Protein AF-A0A7Y7Y331-F1 (afdb_monomer)

Radius of gyration: 15.62 Å; Cα contacts (8 Å, |Δi|>4): 333; chains: 1; bounding box: 35×47×30 Å

Structure (mmCIF, N/CA/C/O backbone):
data_AF-A0A7Y7Y331-F1
#
_entry.id   AF-A0A7Y7Y331-F1
#
loop_
_atom_site.group_PDB
_atom_site.id
_atom_site.type_symbol
_atom_site.label_atom_id
_atom_site.label_alt_id
_atom_site.label_comp_id
_atom_site.label_asym_id
_atom_site.label_entity_id
_atom_site.label_seq_id
_atom_site.pdbx_PDB_ins_code
_atom_site.Cartn_x
_atom_site.Cartn_y
_atom_site.Cartn_z
_atom_site.occupancy
_atom_site.B_iso_or_equiv
_atom_site.auth_seq_id
_atom_site.auth_comp_id
_atom_site.auth_asym_id
_atom_site.auth_atom_id
_atom_site.pdbx_PDB_model_num
ATOM 1 N N . MET A 1 1 ? 13.258 23.037 3.114 1.00 50.06 1 MET A N 1
ATOM 2 C CA . MET A 1 1 ? 12.191 22.231 2.472 1.00 50.06 1 MET A CA 1
ATOM 3 C C . MET A 1 1 ? 10.896 22.594 3.172 1.00 50.06 1 MET A C 1
ATOM 5 O O . MET A 1 1 ? 10.925 22.649 4.390 1.00 50.06 1 MET A O 1
ATOM 9 N N . SER A 1 2 ? 9.834 22.975 2.456 1.00 52.41 2 SER A N 1
ATOM 10 C CA . SER A 1 2 ? 8.650 23.548 3.112 1.00 52.41 2 SER A CA 1
ATOM 11 C C . SER A 1 2 ? 7.878 22.481 3.891 1.00 52.41 2 SER A C 1
ATOM 13 O O . SER A 1 2 ? 7.542 21.437 3.329 1.00 52.41 2 SER A O 1
ATOM 15 N N . GLU A 1 3 ? 7.567 22.775 5.156 1.00 59.72 3 GLU A N 1
ATOM 16 C CA . GLU A 1 3 ? 6.693 21.996 6.057 1.00 59.72 3 GLU A CA 1
ATOM 17 C C . GLU A 1 3 ? 5.423 21.481 5.345 1.00 59.72 3 GLU A C 1
ATOM 19 O O . GLU A 1 3 ? 4.990 20.353 5.559 1.00 59.72 3 GLU A O 1
ATOM 24 N N . SER A 1 4 ? 4.938 22.227 4.345 1.00 75.69 4 SER A N 1
ATOM 25 C CA . SER A 1 4 ? 3.757 21.908 3.533 1.00 75.69 4 SER A CA 1
ATOM 26 C C . SER A 1 4 ? 3.716 20.531 2.852 1.00 75.69 4 SER A C 1
ATOM 28 O O . SER A 1 4 ? 2.631 20.084 2.482 1.00 75.69 4 SER A O 1
ATOM 30 N N . LYS A 1 5 ? 4.846 19.843 2.624 1.00 78.06 5 LYS A N 1
ATOM 31 C CA . LYS A 1 5 ? 4.829 18.474 2.062 1.00 78.06 5 LYS A CA 1
ATOM 32 C C . LYS A 1 5 ? 4.547 17.399 3.114 1.00 78.06 5 LYS A C 1
ATOM 34 O O . LYS A 1 5 ? 3.947 16.372 2.782 1.00 78.06 5 LYS A O 1
ATOM 39 N N . LEU A 1 6 ? 4.994 17.620 4.348 1.00 85.81 6 LEU A N 1
ATOM 40 C CA . LEU A 1 6 ? 4.811 16.681 5.454 1.00 85.81 6 LEU A CA 1
ATOM 41 C C . LEU A 1 6 ? 3.380 16.719 6.000 1.00 85.81 6 LEU A C 1
ATOM 43 O O . LEU A 1 6 ? 2.897 15.709 6.496 1.00 85.81 6 LEU A O 1
ATOM 47 N N . ASP A 1 7 ? 2.673 17.828 5.796 1.00 85.31 7 ASP A N 1
ATOM 48 C CA . ASP A 1 7 ? 1.275 17.986 6.213 1.00 85.31 7 ASP A CA 1
ATOM 49 C C . ASP A 1 7 ? 0.258 17.489 5.174 1.00 85.31 7 ASP A C 1
ATOM 51 O O . ASP A 1 7 ? -0.957 17.607 5.352 1.00 85.31 7 ASP A O 1
ATOM 55 N N . ARG A 1 8 ? 0.729 16.925 4.055 1.00 88.25 8 ARG A N 1
ATOM 56 C CA . ARG A 1 8 ? -0.163 16.434 3.003 1.00 88.25 8 ARG A CA 1
ATOM 57 C C . ARG A 1 8 ? -1.008 15.279 3.514 1.00 88.25 8 ARG A C 1
ATOM 59 O O . ARG A 1 8 ? -0.488 14.299 4.038 1.00 88.25 8 ARG A O 1
ATOM 66 N N . THR A 1 9 ? -2.302 15.382 3.251 1.00 89.12 9 THR A N 1
ATOM 67 C CA . THR A 1 9 ? -3.304 14.337 3.468 1.00 89.12 9 THR A CA 1
ATOM 68 C C . THR A 1 9 ? -3.955 14.002 2.131 1.00 89.12 9 THR A C 1
ATOM 70 O O . THR A 1 9 ? -4.007 14.845 1.229 1.00 89.12 9 THR A O 1
ATOM 73 N N . ILE A 1 10 ? -4.378 12.752 1.972 1.00 85.12 10 ILE A N 1
ATOM 74 C CA . ILE A 1 10 ? -5.055 12.297 0.768 1.00 85.12 10 ILE A CA 1
ATOM 75 C C . ILE A 1 10 ? -6.360 13.076 0.620 1.00 85.12 10 ILE A C 1
ATOM 77 O O . ILE A 1 10 ? -7.112 13.246 1.582 1.00 85.12 10 ILE A O 1
ATOM 81 N N . LEU A 1 11 ? -6.605 13.605 -0.573 1.00 85.81 11 LEU A N 1
ATOM 82 C CA . LEU A 1 11 ? -7.841 14.311 -0.864 1.00 85.81 11 LEU A CA 1
ATOM 83 C C . LEU A 1 11 ? -8.786 13.319 -1.517 1.00 85.81 11 LEU A C 1
ATOM 85 O O . LEU A 1 11 ? -8.448 12.739 -2.545 1.00 85.81 11 LEU A O 1
ATOM 89 N N . VAL A 1 12 ? -9.960 13.142 -0.917 1.00 84.00 12 VAL A N 1
ATOM 90 C CA . VAL A 1 12 ? -11.037 12.319 -1.466 1.00 84.00 12 VAL A CA 1
ATOM 91 C C . VAL A 1 12 ? -11.974 13.242 -2.246 1.00 84.00 12 VAL A C 1
ATOM 93 O O . VAL A 1 12 ? -12.685 14.040 -1.628 1.00 84.00 12 VAL A O 1
ATOM 96 N N . PRO A 1 13 ? -11.977 13.198 -3.591 1.00 82.25 13 PRO A N 1
ATOM 97 C CA . PRO A 1 13 ? -12.948 13.947 -4.376 1.00 82.25 13 PRO A CA 1
ATOM 98 C C . PRO A 1 13 ? -14.369 13.498 -4.020 1.00 82.25 13 PRO A C 1
ATOM 100 O O . PRO A 1 13 ? -14.616 12.310 -3.812 1.00 82.25 13 PRO A O 1
ATOM 103 N N . LYS A 1 14 ? -15.314 14.442 -3.949 1.00 82.56 14 LYS A N 1
ATOM 104 C CA . LYS A 1 14 ? -16.698 14.174 -3.515 1.00 82.56 14 LYS A CA 1
ATOM 105 C C . LYS A 1 14 ? -17.403 13.119 -4.380 1.00 82.56 14 LYS A C 1
ATOM 107 O O . LYS A 1 14 ? -18.234 12.373 -3.880 1.00 82.56 14 LYS A O 1
ATOM 112 N N . ASP A 1 15 ? -17.068 13.059 -5.661 1.00 86.50 15 ASP A N 1
ATOM 113 C CA . ASP A 1 15 ? -17.569 12.107 -6.656 1.00 86.50 15 ASP A CA 1
ATOM 114 C C . ASP A 1 15 ? -16.840 10.751 -6.638 1.00 86.50 15 ASP A C 1
ATOM 116 O O . ASP A 1 15 ? -17.177 9.858 -7.408 1.00 86.50 15 ASP A O 1
ATOM 120 N N . GLN A 1 16 ? -15.834 10.586 -5.775 1.00 85.50 16 GLN A N 1
ATOM 121 C CA . GLN A 1 16 ? -14.973 9.402 -5.714 1.00 85.50 16 GLN A CA 1
ATOM 122 C C . GLN A 1 16 ? -14.893 8.792 -4.316 1.00 85.50 16 GLN A C 1
ATOM 124 O O . GLN A 1 16 ? -14.035 7.947 -4.075 1.00 85.50 16 GLN A O 1
ATOM 129 N N . VAL A 1 17 ? -15.774 9.191 -3.397 1.00 83.88 17 VAL A N 1
ATOM 130 C CA . VAL A 1 17 ? -15.787 8.695 -2.010 1.00 83.88 17 VAL A CA 1
ATOM 131 C C . VAL A 1 17 ? -15.872 7.169 -1.964 1.00 83.88 17 VAL A C 1
ATOM 133 O O . VAL A 1 17 ? -15.121 6.546 -1.222 1.00 83.88 17 VAL A O 1
ATOM 136 N N . ASP A 1 18 ? -16.659 6.564 -2.856 1.00 89.50 18 ASP A N 1
ATOM 137 C CA . ASP A 1 18 ? -16.838 5.107 -2.960 1.00 89.50 18 ASP A CA 1
ATOM 138 C C . ASP A 1 18 ? -15.575 4.351 -3.413 1.00 89.50 18 ASP A C 1
ATOM 140 O O . ASP A 1 18 ? -15.580 3.127 -3.547 1.00 89.50 18 ASP A O 1
ATOM 144 N N . ARG A 1 19 ? -14.483 5.070 -3.696 1.00 93.81 19 ARG A N 1
ATOM 145 C CA . ARG A 1 19 ? -13.181 4.493 -4.033 1.00 93.81 19 ARG A CA 1
ATOM 146 C C . ARG A 1 19 ? -12.237 4.415 -2.840 1.00 93.81 19 ARG A C 1
ATOM 148 O O . ARG A 1 19 ? -11.241 3.711 -2.951 1.00 93.81 19 ARG A O 1
ATOM 155 N N . PHE A 1 20 ? -12.500 5.117 -1.739 1.00 95.75 20 PHE A N 1
ATOM 156 C CA . PHE A 1 20 ? -11.596 5.191 -0.591 1.00 95.75 20 PHE A CA 1
ATOM 157 C C . PHE A 1 20 ? -12.222 4.497 0.613 1.00 95.75 20 PHE A C 1
ATOM 159 O O . PHE A 1 20 ? -13.232 4.946 1.148 1.00 95.75 20 PHE A O 1
ATOM 166 N N . PHE A 1 21 ? -11.594 3.417 1.061 1.00 96.94 21 PHE A N 1
ATOM 167 C CA . PHE A 1 21 ? -12.093 2.592 2.150 1.00 96.94 21 PHE A CA 1
ATOM 168 C C . PHE A 1 21 ? -11.198 2.747 3.370 1.00 96.94 21 PHE A C 1
ATOM 170 O O . PHE A 1 21 ? -9.996 2.463 3.333 1.00 96.94 21 PHE A O 1
ATOM 177 N N . PHE A 1 22 ? -11.816 3.215 4.448 1.00 95.62 22 PHE A N 1
ATOM 178 C CA . PHE A 1 22 ? -11.214 3.386 5.761 1.00 95.62 22 PHE A CA 1
ATOM 179 C C . PHE A 1 22 ? -11.850 2.390 6.731 1.00 95.62 22 PHE A C 1
ATOM 181 O O . PHE A 1 22 ? -13.011 2.017 6.574 1.00 95.62 22 PHE A O 1
ATOM 188 N N . GLY A 1 23 ? -11.101 1.976 7.751 1.00 96.31 23 GLY A N 1
ATOM 189 C CA . GLY A 1 23 ? -11.596 1.087 8.802 1.00 96.31 23 GLY A CA 1
ATOM 190 C C . GLY A 1 23 ? -11.586 -0.392 8.422 1.00 96.31 23 GLY A C 1
ATOM 191 O O . GLY A 1 23 ? -11.021 -1.175 9.178 1.00 96.31 23 GLY A O 1
ATOM 192 N N . GLU A 1 24 ? -12.131 -0.783 7.266 1.00 98.06 24 GLU A N 1
ATOM 193 C CA . GLU A 1 24 ? -12.209 -2.191 6.842 1.00 98.06 24 GLU A CA 1
ATOM 194 C C . GLU A 1 24 ? -11.962 -2.395 5.340 1.00 98.06 24 GLU A C 1
ATOM 196 O O . GLU A 1 24 ? -12.275 -1.544 4.505 1.00 98.06 24 GLU A O 1
ATOM 201 N N . ILE A 1 25 ? -11.381 -3.547 4.995 1.00 98.38 25 ILE A N 1
ATOM 202 C CA . ILE A 1 25 ? -11.155 -3.964 3.610 1.00 98.38 25 ILE A CA 1
ATOM 203 C C . ILE A 1 25 ? -12.506 -4.273 2.929 1.00 98.38 25 ILE A C 1
ATOM 205 O O . ILE A 1 25 ? -13.261 -5.095 3.447 1.00 98.38 25 ILE A O 1
ATOM 209 N N . PRO A 1 26 ? -12.801 -3.695 1.747 1.00 97.88 26 PRO A N 1
ATOM 210 C CA . PRO A 1 26 ? -14.144 -3.728 1.148 1.00 97.88 26 PRO A CA 1
ATOM 211 C C . PRO A 1 26 ? -14.504 -5.005 0.380 1.00 97.88 26 PRO A C 1
ATOM 213 O O . PRO A 1 26 ? -15.648 -5.180 -0.017 1.00 97.88 26 PRO A O 1
ATOM 216 N N . THR A 1 27 ? -13.520 -5.839 0.061 1.00 98.19 27 THR A N 1
ATOM 217 C CA . THR A 1 27 ? -13.672 -7.117 -0.650 1.00 98.19 27 THR A CA 1
ATOM 218 C C . THR A 1 27 ? -12.401 -7.930 -0.435 1.00 98.19 27 THR A C 1
ATOM 220 O O . THR A 1 27 ? -11.387 -7.374 -0.023 1.00 98.19 27 THR A O 1
ATOM 223 N N . ASN A 1 28 ? -12.397 -9.227 -0.727 1.00 98.31 28 ASN A N 1
ATOM 224 C CA . ASN A 1 28 ? -11.152 -9.989 -0.685 1.00 98.31 28 ASN A CA 1
ATOM 225 C C . ASN A 1 28 ? -10.116 -9.371 -1.638 1.00 98.31 28 ASN A C 1
ATOM 227 O O . ASN A 1 28 ? -10.392 -9.167 -2.819 1.00 98.31 28 ASN A O 1
ATOM 231 N N . LEU A 1 29 ? -8.919 -9.096 -1.119 1.00 98.38 29 LEU A N 1
ATOM 232 C CA . LEU A 1 29 ? -7.811 -8.552 -1.896 1.00 98.38 29 LEU A CA 1
ATOM 233 C C . LEU A 1 29 ? -6.654 -9.539 -1.920 1.00 98.38 29 LEU A C 1
ATOM 235 O O . LEU A 1 29 ? -6.244 -10.056 -0.887 1.00 98.38 29 LEU A O 1
ATOM 239 N N . TRP A 1 30 ? -6.072 -9.763 -3.087 1.00 97.56 30 TRP A N 1
ATOM 240 C CA . TRP A 1 30 ? -4.916 -10.621 -3.269 1.00 97.56 30 TRP A CA 1
ATOM 241 C C . TRP A 1 30 ? -3.666 -9.795 -3.532 1.00 97.56 30 TRP A C 1
ATOM 243 O O . TRP A 1 30 ? -3.593 -8.992 -4.468 1.00 97.56 30 TRP A O 1
ATOM 253 N N . ARG A 1 31 ? -2.646 -10.036 -2.710 1.00 96.62 31 ARG A N 1
ATOM 254 C CA . ARG A 1 31 ? -1.273 -9.605 -2.946 1.00 96.62 31 ARG A CA 1
ATOM 255 C C . ARG A 1 31 ? -0.521 -10.736 -3.635 1.00 96.62 31 ARG A C 1
ATOM 257 O O . ARG A 1 31 ? -0.299 -11.788 -3.039 1.00 96.62 31 ARG A O 1
ATOM 264 N N . ALA A 1 32 ? -0.089 -10.482 -4.866 1.00 94.19 32 ALA A N 1
ATOM 265 C CA . ALA A 1 32 ? 0.921 -11.300 -5.517 1.00 94.19 32 ALA A CA 1
ATOM 266 C C . ALA A 1 32 ? 2.310 -10.870 -5.033 1.00 94.19 32 ALA A C 1
ATOM 268 O O . ALA A 1 32 ? 2.668 -9.690 -5.109 1.00 94.19 32 ALA A O 1
ATOM 269 N N . LEU A 1 33 ? 3.101 -11.823 -4.556 1.00 92.94 33 LEU A N 1
ATOM 270 C CA . LEU A 1 33 ? 4.487 -11.617 -4.156 1.00 92.94 33 LEU A CA 1
ATOM 271 C C . LEU A 1 33 ? 5.360 -12.629 -4.885 1.00 92.94 33 LEU A C 1
ATOM 273 O O . LEU A 1 33 ? 4.999 -13.799 -4.992 1.00 92.94 33 LEU A O 1
ATOM 277 N N . ARG A 1 34 ? 6.520 -12.201 -5.388 1.00 91.00 34 ARG A N 1
ATOM 278 C CA . ARG A 1 34 ? 7.458 -13.176 -5.941 1.00 91.00 34 ARG A CA 1
ATOM 279 C C . ARG A 1 34 ? 7.955 -14.104 -4.836 1.00 91.00 34 ARG A C 1
ATOM 281 O O . ARG A 1 34 ? 8.339 -13.622 -3.774 1.00 91.00 34 ARG A O 1
ATOM 288 N N . SER A 1 35 ? 8.027 -15.399 -5.114 1.00 89.19 35 SER A N 1
ATOM 289 C CA . SER A 1 35 ? 8.487 -16.415 -4.157 1.00 89.19 35 SER A CA 1
ATOM 290 C C . SER A 1 35 ? 9.943 -16.225 -3.715 1.00 89.19 35 SER A C 1
ATOM 292 O O . SER A 1 35 ? 10.335 -16.709 -2.660 1.00 89.19 35 SER A O 1
ATOM 294 N N . ASP A 1 36 ? 10.745 -15.519 -4.516 1.00 88.94 36 ASP A N 1
ATOM 295 C CA . ASP A 1 36 ? 12.136 -15.151 -4.226 1.00 88.94 36 ASP A CA 1
ATOM 296 C C . ASP A 1 36 ? 12.285 -13.717 -3.687 1.00 88.94 36 ASP A C 1
ATOM 298 O O . ASP A 1 36 ? 13.404 -13.227 -3.531 1.00 88.94 36 ASP A O 1
ATOM 302 N N . SER A 1 37 ? 11.176 -13.021 -3.421 1.00 88.56 37 SER A N 1
ATOM 303 C CA . SER A 1 37 ? 11.212 -11.653 -2.915 1.00 88.56 37 SER A CA 1
ATOM 304 C C . SER A 1 37 ? 11.809 -11.618 -1.504 1.00 88.56 37 SER A C 1
ATOM 306 O O . SER A 1 37 ? 11.283 -12.279 -0.609 1.00 88.56 37 SER A O 1
ATOM 308 N N . PRO A 1 38 ? 12.842 -10.795 -1.252 1.00 89.00 38 PRO A N 1
ATOM 309 C CA . PRO A 1 38 ? 13.351 -10.577 0.100 1.00 89.00 38 PRO A CA 1
ATOM 310 C C . PRO A 1 38 ? 12.476 -9.599 0.902 1.00 89.00 38 PRO A C 1
ATOM 312 O O . PRO A 1 38 ? 12.737 -9.351 2.077 1.00 89.00 38 PRO A O 1
ATOM 315 N N . LEU A 1 39 ? 11.479 -8.979 0.261 1.00 90.12 39 LEU A N 1
ATOM 316 C CA . LEU A 1 39 ? 10.642 -7.959 0.878 1.00 90.12 39 LEU A CA 1
ATOM 317 C C . LEU A 1 39 ? 9.519 -8.587 1.717 1.00 90.12 39 LEU A C 1
ATOM 319 O O . LEU A 1 39 ? 8.935 -9.589 1.296 1.00 90.12 39 LEU A O 1
ATOM 323 N N . PRO A 1 40 ? 9.140 -7.957 2.846 1.00 94.75 40 PRO A N 1
ATOM 324 C CA . PRO A 1 40 ? 7.924 -8.314 3.569 1.00 94.75 40 PRO A CA 1
ATOM 325 C C . PRO A 1 40 ? 6.683 -8.261 2.670 1.00 94.75 40 PRO A C 1
ATOM 327 O O . PRO A 1 40 ? 6.631 -7.488 1.715 1.00 94.75 40 PRO A O 1
ATOM 330 N N . LEU A 1 41 ? 5.653 -9.035 3.020 1.00 96.00 41 LEU A N 1
ATOM 331 C CA . LEU A 1 41 ? 4.476 -9.281 2.177 1.00 96.00 41 LEU A CA 1
ATOM 332 C C . LEU A 1 41 ? 3.863 -8.020 1.545 1.00 96.00 41 LEU A C 1
ATOM 334 O O . LEU A 1 41 ? 3.658 -7.952 0.329 1.00 96.00 41 LEU A O 1
ATOM 338 N N . LEU A 1 42 ? 3.570 -7.027 2.382 1.00 97.50 42 LEU A N 1
ATOM 339 C CA . LEU A 1 42 ? 2.943 -5.778 1.961 1.00 97.50 42 LEU A CA 1
ATOM 340 C C . LEU A 1 42 ? 3.947 -4.639 1.777 1.00 97.50 42 LEU A C 1
ATOM 342 O O . LEU A 1 42 ? 3.525 -3.502 1.592 1.00 97.50 42 LEU A O 1
ATOM 346 N N . ALA A 1 43 ? 5.254 -4.904 1.827 1.00 94.62 43 ALA A N 1
ATOM 347 C CA . ALA A 1 43 ? 6.243 -3.851 1.660 1.00 94.62 43 ALA A CA 1
ATOM 348 C C . ALA A 1 43 ? 6.233 -3.312 0.214 1.00 94.62 43 ALA A C 1
ATOM 350 O O . ALA A 1 43 ? 6.263 -4.101 -0.741 1.00 94.62 43 ALA A O 1
ATOM 351 N N . PRO A 1 44 ? 6.206 -1.981 0.040 1.00 94.25 44 PRO A N 1
ATOM 352 C CA . PRO A 1 44 ? 6.313 -1.351 -1.267 1.00 94.25 44 PRO A CA 1
ATOM 353 C C . PRO A 1 44 ? 7.757 -1.413 -1.780 1.00 94.25 44 PRO A C 1
ATOM 355 O O . PRO A 1 44 ? 8.715 -1.521 -1.009 1.00 94.25 44 PRO A O 1
ATOM 358 N N . VAL A 1 45 ? 7.938 -1.256 -3.088 1.00 93.38 45 VAL A N 1
ATOM 359 C CA . VAL A 1 45 ? 9.247 -0.934 -3.664 1.00 93.38 45 VAL A CA 1
ATOM 360 C C . VAL A 1 45 ? 9.575 0.531 -3.362 1.00 93.38 45 VAL A C 1
ATOM 362 O O . VAL A 1 45 ? 8.993 1.440 -3.945 1.00 93.38 45 VAL A O 1
ATOM 365 N N . GLU A 1 46 ? 10.521 0.766 -2.455 1.00 94.31 46 GLU A N 1
ATOM 366 C CA . GLU A 1 46 ? 10.881 2.115 -1.979 1.00 94.31 46 GLU A CA 1
ATOM 367 C C . GLU A 1 46 ? 11.748 2.901 -2.978 1.00 94.31 46 GLU A C 1
ATOM 369 O O . GLU A 1 46 ? 11.662 4.123 -3.062 1.00 94.31 46 GLU A O 1
ATOM 374 N N . LYS A 1 47 ? 12.602 2.207 -3.741 1.00 92.56 47 LYS A N 1
ATOM 375 C CA . LYS A 1 47 ? 13.538 2.811 -4.701 1.00 92.56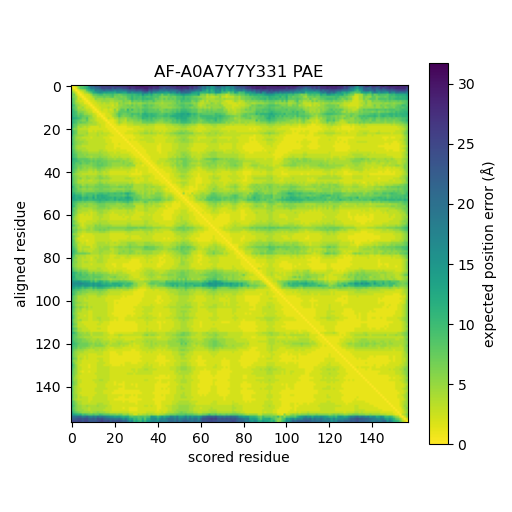 47 LYS A CA 1
ATOM 376 C C . LYS A 1 47 ? 13.422 2.104 -6.040 1.00 92.56 47 LYS A C 1
ATOM 378 O O . LYS A 1 47 ? 13.404 0.876 -6.097 1.00 92.56 47 LYS A O 1
ATOM 383 N N . GLY A 1 48 ? 13.339 2.884 -7.114 1.00 90.12 48 GLY A N 1
ATOM 384 C CA . GLY A 1 48 ? 13.333 2.325 -8.459 1.00 90.12 48 GLY A CA 1
ATOM 385 C C . GLY A 1 48 ? 14.678 1.693 -8.812 1.00 90.12 48 GLY A C 1
ATOM 386 O O . GLY A 1 48 ? 15.722 2.135 -8.333 1.00 90.12 48 GLY A O 1
ATOM 387 N N . TYR A 1 49 ? 14.658 0.663 -9.651 1.00 90.75 49 TYR A N 1
ATOM 388 C CA . TYR A 1 49 ? 15.859 -0.062 -10.065 1.00 90.75 49 TYR A CA 1
ATOM 389 C C . TYR A 1 49 ? 15.728 -0.588 -11.496 1.00 90.75 49 TYR A C 1
ATOM 391 O O . TYR A 1 49 ? 14.628 -0.723 -12.036 1.00 90.75 49 TYR A O 1
ATOM 399 N N . MET A 1 50 ? 16.866 -0.878 -12.124 1.00 92.50 50 MET A N 1
ATOM 400 C CA . MET A 1 50 ? 16.905 -1.524 -13.435 1.00 92.50 50 MET A CA 1
ATOM 401 C C . MET A 1 50 ? 16.740 -3.033 -13.269 1.00 92.50 50 MET A C 1
ATOM 403 O O . MET A 1 50 ? 17.485 -3.658 -12.521 1.00 92.50 50 MET A O 1
ATOM 407 N N . MET A 1 51 ? 15.765 -3.608 -13.965 1.00 85.69 51 MET A N 1
ATOM 408 C CA . MET A 1 51 ? 15.561 -5.054 -14.038 1.00 85.69 51 MET A CA 1
ATOM 409 C C . MET A 1 51 ? 16.534 -5.690 -15.046 1.00 85.69 51 MET A C 1
ATOM 411 O O . MET A 1 51 ? 17.036 -5.009 -15.942 1.00 85.69 51 MET A O 1
ATOM 415 N N . ASP A 1 52 ? 16.742 -7.007 -14.959 1.00 84.81 52 ASP A N 1
ATOM 416 C CA . ASP A 1 52 ? 17.654 -7.763 -15.843 1.00 84.81 52 ASP A CA 1
ATOM 417 C C . ASP A 1 52 ? 17.325 -7.605 -17.338 1.00 84.81 52 ASP A C 1
ATOM 419 O O . ASP A 1 52 ? 18.208 -7.597 -18.194 1.00 84.81 52 ASP A O 1
ATOM 423 N N . ASN A 1 53 ? 16.044 -7.413 -17.661 1.00 87.69 53 ASN A N 1
ATOM 424 C CA . ASN A 1 53 ? 15.559 -7.154 -19.019 1.00 87.69 53 ASN A CA 1
ATOM 425 C C . ASN A 1 53 ? 15.750 -5.691 -19.477 1.00 87.69 53 ASN A C 1
ATOM 427 O O . ASN A 1 53 ? 15.185 -5.292 -20.493 1.00 87.69 53 ASN A O 1
ATOM 431 N N . ARG A 1 54 ? 16.514 -4.883 -18.729 1.00 90.38 54 ARG A N 1
ATOM 432 C CA . ARG A 1 54 ? 16.749 -3.443 -18.941 1.00 90.38 54 ARG A CA 1
ATOM 433 C C . ARG A 1 54 ? 15.498 -2.566 -18.840 1.00 90.38 54 ARG A C 1
ATOM 435 O O . ARG A 1 54 ? 15.533 -1.407 -19.250 1.00 90.38 54 ARG A O 1
ATOM 442 N N . GLN A 1 55 ? 14.408 -3.067 -18.269 1.00 91.06 55 GLN A N 1
ATOM 443 C CA . GLN A 1 55 ? 13.247 -2.246 -17.945 1.00 91.06 55 GLN A CA 1
ATOM 444 C C . GLN A 1 55 ? 13.448 -1.565 -16.587 1.00 91.06 55 GLN A C 1
ATOM 446 O O . GLN A 1 55 ? 13.856 -2.200 -15.615 1.00 91.06 55 GLN A O 1
ATOM 451 N N . PHE A 1 56 ? 13.150 -0.268 -16.499 1.00 91.88 56 PHE A N 1
ATOM 452 C CA . PHE A 1 56 ? 13.185 0.442 -15.222 1.00 91.88 56 PHE A CA 1
ATOM 453 C C . PHE A 1 56 ? 11.916 0.156 -14.410 1.00 91.88 56 PHE A C 1
ATOM 455 O O . PHE A 1 56 ? 10.810 0.527 -14.815 1.00 91.88 56 PHE A O 1
ATOM 462 N N . ARG A 1 57 ? 12.073 -0.464 -13.237 1.00 90.56 57 ARG A N 1
ATOM 463 C CA . ARG A 1 57 ? 11.008 -0.616 -12.244 1.00 90.56 57 ARG A CA 1
ATOM 464 C C . ARG A 1 57 ? 10.924 0.670 -11.431 1.00 90.56 57 ARG A C 1
ATOM 466 O O . ARG A 1 57 ? 11.831 0.980 -10.667 1.00 90.56 57 ARG A O 1
ATOM 473 N N . ARG A 1 58 ? 9.829 1.416 -11.591 1.00 92.94 58 ARG A N 1
ATOM 474 C CA . ARG A 1 58 ? 9.541 2.615 -10.782 1.00 92.94 58 ARG A CA 1
ATOM 475 C C . ARG A 1 58 ? 9.315 2.235 -9.311 1.00 92.94 58 ARG A C 1
ATOM 477 O O . ARG A 1 58 ? 8.907 1.102 -9.073 1.00 92.94 58 ARG A O 1
ATOM 484 N N . PRO A 1 59 ? 9.561 3.129 -8.342 1.00 94.56 59 PRO A N 1
ATOM 485 C CA . PRO A 1 59 ? 9.133 2.900 -6.966 1.00 94.56 59 PRO A CA 1
ATOM 486 C C . PRO A 1 59 ? 7.600 2.909 -6.861 1.00 94.56 59 PRO A C 1
ATOM 488 O O . PRO A 1 59 ? 6.918 3.514 -7.690 1.00 94.56 59 PRO A O 1
ATOM 491 N N . ASP A 1 60 ? 7.079 2.222 -5.848 1.00 94.62 60 ASP A N 1
ATOM 492 C CA . ASP A 1 60 ? 5.648 2.172 -5.523 1.00 94.62 60 ASP A CA 1
ATOM 493 C C . ASP A 1 60 ? 5.206 3.377 -4.687 1.00 94.62 60 ASP A C 1
ATOM 495 O O . ASP A 1 60 ? 4.030 3.725 -4.690 1.00 94.62 60 ASP A O 1
ATOM 499 N N . ILE A 1 61 ? 6.152 4.002 -3.978 1.00 96.44 61 ILE A N 1
ATOM 500 C CA . ILE A 1 61 ? 5.946 5.170 -3.121 1.00 96.44 61 ILE A CA 1
ATOM 501 C C . ILE A 1 61 ? 7.037 6.216 -3.342 1.00 96.44 61 ILE A C 1
ATOM 503 O O . ILE A 1 61 ? 8.177 5.886 -3.671 1.00 96.44 61 ILE A O 1
ATOM 507 N N . THR A 1 62 ? 6.711 7.477 -3.085 1.00 96.31 62 THR A N 1
ATOM 508 C CA . THR A 1 62 ? 7.699 8.556 -3.020 1.00 96.31 62 THR A CA 1
ATOM 509 C C . THR A 1 62 ? 8.294 8.659 -1.613 1.00 96.31 62 THR A C 1
ATOM 511 O O . THR A 1 62 ? 7.569 8.883 -0.643 1.00 96.31 62 THR A O 1
ATOM 514 N N . VAL A 1 63 ? 9.621 8.529 -1.498 1.00 96.25 63 VAL A N 1
ATOM 515 C CA . VAL A 1 63 ? 10.364 8.690 -0.236 1.00 96.25 63 VAL A CA 1
ATOM 516 C C . VAL A 1 63 ? 11.289 9.906 -0.321 1.00 96.25 63 VAL A C 1
ATOM 518 O O . VAL A 1 63 ? 12.084 10.014 -1.253 1.00 96.25 63 VAL A O 1
ATOM 521 N N . GLU A 1 64 ? 11.208 10.809 0.658 1.00 95.38 64 GLU A N 1
ATOM 522 C CA . GLU A 1 64 ? 12.125 11.950 0.814 1.00 95.38 64 GLU A CA 1
ATOM 523 C C . GLU A 1 64 ? 12.824 11.894 2.184 1.00 95.38 64 GLU A C 1
ATOM 525 O O . GLU A 1 64 ? 12.222 11.509 3.189 1.00 95.38 64 GLU A O 1
ATOM 530 N N . THR A 1 65 ? 14.094 12.307 2.241 1.00 95.38 65 THR A N 1
ATOM 531 C CA . THR A 1 65 ? 14.821 12.477 3.508 1.00 95.38 65 THR A CA 1
ATOM 532 C C . THR A 1 65 ? 14.611 13.893 4.033 1.00 95.38 65 THR A C 1
ATOM 534 O O . THR A 1 65 ? 15.008 14.861 3.387 1.00 95.38 65 THR A O 1
ATOM 537 N N . VAL A 1 66 ? 14.031 14.018 5.226 1.00 93.19 66 VAL A N 1
ATOM 538 C CA . VAL A 1 66 ? 13.830 15.289 5.935 1.00 93.19 66 VAL A CA 1
ATOM 539 C C . VAL A 1 66 ? 14.421 15.158 7.329 1.00 93.19 66 VAL A C 1
ATOM 541 O O . VAL A 1 66 ? 14.075 14.226 8.050 1.00 93.19 66 VAL A O 1
ATOM 544 N N . GLU A 1 67 ? 15.340 16.055 7.696 1.00 91.44 67 GLU A N 1
ATOM 545 C CA . GLU A 1 67 ? 15.997 16.054 9.016 1.00 91.44 67 GLU A CA 1
ATOM 546 C C . GLU A 1 67 ? 16.564 14.674 9.413 1.00 91.44 67 GLU A C 1
ATOM 548 O O . GLU A 1 67 ? 16.347 14.176 10.517 1.00 91.44 67 GLU A O 1
ATOM 553 N N . ASN A 1 68 ? 17.278 14.028 8.482 1.00 94.44 68 ASN A N 1
ATOM 554 C CA . ASN A 1 68 ? 17.870 12.690 8.645 1.00 94.44 68 ASN A CA 1
ATOM 555 C C . ASN A 1 68 ? 16.863 11.550 8.892 1.00 94.44 68 ASN A C 1
ATOM 557 O O . ASN A 1 68 ? 17.246 10.475 9.351 1.00 94.44 68 ASN A O 1
ATOM 561 N N . LYS A 1 69 ? 15.582 11.755 8.573 1.00 95.81 69 LYS A N 1
ATOM 562 C CA . LYS A 1 69 ? 14.537 10.728 8.632 1.00 95.81 69 LYS A CA 1
ATOM 563 C C . LYS A 1 69 ? 13.927 10.525 7.252 1.00 95.81 69 LYS A C 1
ATOM 565 O O . LYS A 1 69 ? 13.708 11.489 6.524 1.00 95.81 69 LYS A O 1
ATOM 570 N N . GLU A 1 70 ? 13.631 9.279 6.903 1.00 97.12 70 GLU A N 1
ATOM 571 C CA . GLU A 1 70 ? 12.924 8.948 5.664 1.00 97.12 70 GLU A CA 1
ATOM 572 C C . GLU A 1 70 ? 11.409 9.070 5.872 1.00 97.12 70 GLU A C 1
ATOM 574 O O . GLU A 1 70 ? 10.835 8.486 6.799 1.00 97.12 70 GLU A O 1
ATOM 579 N N . TRP A 1 71 ? 10.763 9.829 4.993 1.00 97.44 71 TRP A N 1
ATOM 580 C CA . TRP A 1 71 ? 9.326 10.075 4.987 1.00 97.44 71 TRP A CA 1
ATOM 581 C C . TRP A 1 71 ? 8.710 9.568 3.694 1.00 97.44 71 TRP A C 1
ATOM 583 O O . TRP A 1 71 ? 9.239 9.819 2.614 1.00 97.44 71 TRP A O 1
ATOM 593 N N . VAL A 1 72 ? 7.557 8.917 3.803 1.00 97.12 72 VAL A N 1
ATOM 594 C CA . VAL A 1 72 ? 6.664 8.698 2.666 1.00 97.12 72 VAL A CA 1
ATOM 595 C C . VAL A 1 72 ? 5.937 10.006 2.406 1.00 97.12 72 VAL A C 1
ATOM 597 O O . VAL A 1 72 ? 5.212 10.492 3.277 1.00 97.12 72 VAL A O 1
ATOM 600 N N . ILE A 1 73 ? 6.146 10.581 1.227 1.00 95.94 73 ILE A N 1
ATOM 601 C CA . ILE A 1 73 ? 5.500 11.821 0.805 1.00 95.94 73 ILE A CA 1
ATOM 602 C C . ILE A 1 73 ? 4.365 11.4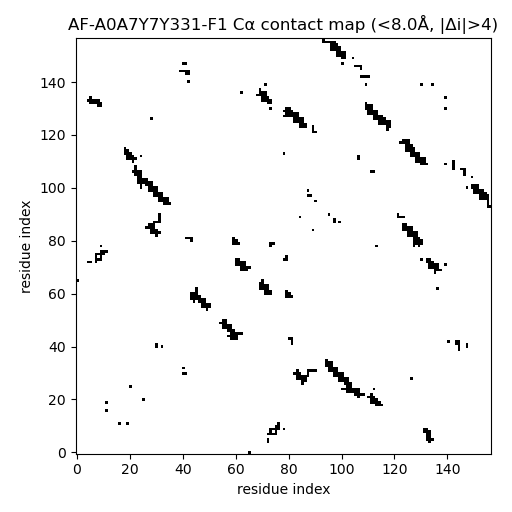65 -0.132 1.00 95.94 73 ILE A C 1
ATOM 604 O O . ILE A 1 73 ? 4.593 10.927 -1.212 1.00 95.94 73 ILE A O 1
ATOM 608 N N . ILE A 1 74 ? 3.138 11.789 0.258 1.00 93.38 74 ILE A N 1
ATOM 609 C CA . ILE A 1 74 ? 1.992 11.431 -0.571 1.00 93.38 74 ILE A CA 1
ATOM 610 C C . ILE A 1 74 ? 1.740 12.459 -1.673 1.00 93.38 74 ILE A C 1
ATOM 612 O O . ILE A 1 74 ? 1.964 13.671 -1.518 1.00 93.38 74 ILE A O 1
ATOM 616 N N . HIS A 1 75 ? 1.205 11.967 -2.787 1.00 88.94 75 HIS A N 1
ATOM 617 C CA . HIS A 1 75 ? 0.546 12.801 -3.776 1.00 88.94 75 HIS A CA 1
ATOM 618 C C . HIS A 1 75 ? -0.956 12.880 -3.444 1.00 88.94 75 HIS A C 1
ATOM 620 O O . HIS A 1 75 ? -1.618 11.843 -3.424 1.00 88.94 75 HIS A O 1
ATOM 626 N N . PRO A 1 76 ? -1.536 14.076 -3.217 1.00 83.00 76 PRO A N 1
ATOM 627 C CA . PRO A 1 76 ? -2.904 14.197 -2.698 1.00 83.00 76 PRO A CA 1
ATOM 628 C C . PRO A 1 76 ? -3.993 13.526 -3.546 1.00 83.00 76 PRO A C 1
ATOM 630 O O . PRO A 1 76 ? -5.000 13.093 -3.001 1.00 83.00 76 PRO A O 1
ATOM 633 N N . THR A 1 77 ? -3.796 13.441 -4.866 1.00 83.31 77 THR A N 1
ATOM 634 C CA . THR A 1 77 ? -4.782 12.906 -5.828 1.00 83.31 77 THR A CA 1
ATOM 635 C C . THR A 1 77 ? -4.339 11.628 -6.538 1.00 83.31 77 THR A C 1
ATOM 637 O O . THR A 1 77 ? -5.055 11.121 -7.398 1.00 83.31 77 THR A O 1
ATOM 640 N N . LYS A 1 78 ? -3.142 11.118 -6.230 1.00 86.19 78 LYS A N 1
ATOM 641 C CA . LYS A 1 78 ? -2.589 9.922 -6.871 1.00 86.19 78 LYS A CA 1
ATOM 642 C C . LYS A 1 78 ? -2.087 8.988 -5.775 1.00 86.19 78 LYS A C 1
ATOM 644 O O . LYS A 1 78 ? -0.954 9.153 -5.330 1.00 86.19 78 LYS A O 1
ATOM 649 N N . PRO A 1 79 ? -2.933 8.059 -5.310 1.00 88.81 79 PRO A N 1
ATOM 650 C CA . PRO A 1 79 ? -2.539 7.095 -4.299 1.00 88.81 79 PRO A CA 1
ATOM 651 C C . PRO A 1 79 ? -1.320 6.299 -4.775 1.00 88.81 79 PRO A C 1
ATOM 653 O O . PRO A 1 79 ? -1.272 5.822 -5.907 1.00 88.81 79 PRO A O 1
ATOM 656 N N . GLU A 1 80 ? -0.324 6.204 -3.905 1.00 94.44 80 GLU A N 1
ATOM 657 C CA . GLU A 1 80 ? 0.922 5.471 -4.111 1.00 94.44 80 GLU A CA 1
ATOM 658 C C . GLU A 1 80 ? 1.067 4.492 -2.946 1.00 94.44 80 GLU A C 1
ATOM 660 O O . GLU A 1 80 ? 0.775 4.844 -1.799 1.00 94.44 80 GLU A O 1
ATOM 665 N N . GLY A 1 81 ? 1.475 3.256 -3.223 1.00 96.56 81 GLY A N 1
ATOM 666 C CA . GLY A 1 81 ? 1.489 2.219 -2.205 1.00 96.56 81 GLY A CA 1
ATOM 667 C C . GLY A 1 81 ? 1.495 0.802 -2.753 1.00 96.56 81 GLY A C 1
ATOM 668 O O . GLY A 1 81 ? 1.891 0.536 -3.886 1.00 96.56 81 GLY A O 1
ATOM 669 N N . THR A 1 82 ? 1.079 -0.133 -1.909 1.00 97.19 82 THR A N 1
ATOM 670 C CA . THR A 1 82 ? 1.183 -1.561 -2.203 1.00 97.19 82 THR A CA 1
ATOM 671 C C . THR A 1 82 ? 0.005 -2.026 -3.051 1.00 97.19 82 THR A C 1
ATOM 673 O O . THR A 1 82 ? -1.141 -1.994 -2.607 1.00 97.19 82 THR A O 1
ATOM 676 N N . SER A 1 83 ? 0.301 -2.505 -4.260 1.00 96.44 83 SER A N 1
ATOM 677 C CA . SER A 1 83 ? -0.687 -3.069 -5.187 1.00 96.44 83 SER A CA 1
ATOM 678 C C . SER A 1 83 ? -1.285 -4.389 -4.706 1.00 96.44 83 SER A C 1
ATOM 680 O O . SER A 1 83 ? -0.557 -5.322 -4.336 1.00 96.44 83 SER A O 1
ATOM 682 N N . THR A 1 84 ? -2.604 -4.487 -4.824 1.00 97.62 84 THR A N 1
ATOM 683 C CA . THR A 1 84 ? -3.434 -5.678 -4.615 1.00 97.62 84 THR A CA 1
ATOM 684 C C . THR A 1 84 ? -4.534 -5.743 -5.681 1.00 97.62 84 THR A C 1
ATOM 686 O O . THR A 1 84 ? -4.728 -4.785 -6.431 1.00 97.62 84 THR A O 1
ATOM 689 N N . PHE A 1 85 ? -5.235 -6.871 -5.778 1.00 97.75 85 PHE A N 1
ATOM 690 C CA . PHE A 1 85 ? -6.306 -7.086 -6.756 1.00 97.75 85 PHE A CA 1
ATOM 691 C C . PHE A 1 85 ? -7.508 -7.789 -6.129 1.00 97.75 85 PHE A C 1
ATOM 693 O O . PHE A 1 85 ? -7.332 -8.553 -5.191 1.00 97.75 85 PHE A O 1
ATOM 700 N N . ASP A 1 86 ? -8.708 -7.616 -6.675 1.00 97.44 86 ASP A N 1
ATOM 701 C CA . ASP A 1 86 ? -9.926 -8.344 -6.254 1.00 97.44 86 ASP A CA 1
ATOM 702 C C . ASP A 1 86 ? -9.999 -9.802 -6.748 1.00 97.44 86 ASP A C 1
ATOM 704 O O . ASP A 1 86 ? -11.025 -10.471 -6.614 1.00 97.44 86 ASP A O 1
ATOM 708 N N . ARG A 1 87 ? -8.908 -10.307 -7.328 1.00 94.56 87 ARG A N 1
ATOM 709 C CA . ARG A 1 87 ? -8.797 -11.663 -7.856 1.00 94.56 87 ARG A CA 1
ATOM 710 C C . ARG A 1 87 ? -7.396 -12.212 -7.602 1.00 94.56 87 ARG A C 1
ATOM 712 O O . ARG A 1 87 ? -6.404 -11.493 -7.713 1.00 94.56 87 ARG A O 1
ATOM 719 N N . SER A 1 88 ? -7.312 -13.506 -7.306 1.00 92.31 88 SER A N 1
ATOM 720 C CA . SER A 1 88 ? -6.040 -14.238 -7.279 1.00 92.31 88 SER A CA 1
ATOM 721 C C . SER A 1 88 ? -5.504 -14.497 -8.695 1.00 92.31 88 SER A C 1
ATOM 723 O O . SER A 1 88 ? -6.216 -14.334 -9.683 1.00 92.31 88 SER A O 1
ATOM 725 N N . GLN A 1 89 ? -4.257 -14.959 -8.801 1.00 88.88 89 GLN A N 1
ATOM 726 C CA . GLN A 1 89 ? -3.635 -15.414 -10.056 1.00 88.88 89 GLN A CA 1
ATOM 727 C C . GLN A 1 89 ? -3.510 -14.359 -11.167 1.00 88.88 89 GLN A C 1
ATOM 729 O O . GLN A 1 89 ? -3.419 -14.700 -12.347 1.00 88.88 89 GLN A O 1
ATOM 734 N N . THR A 1 90 ? -3.448 -13.075 -10.811 1.00 89.19 90 THR A N 1
ATOM 735 C CA . THR A 1 90 ? -3.247 -11.983 -11.779 1.00 89.19 90 THR A CA 1
ATOM 736 C C . THR A 1 90 ? -1.913 -12.087 -12.526 1.00 89.19 90 THR A C 1
ATOM 738 O O . THR A 1 90 ? -1.826 -11.753 -13.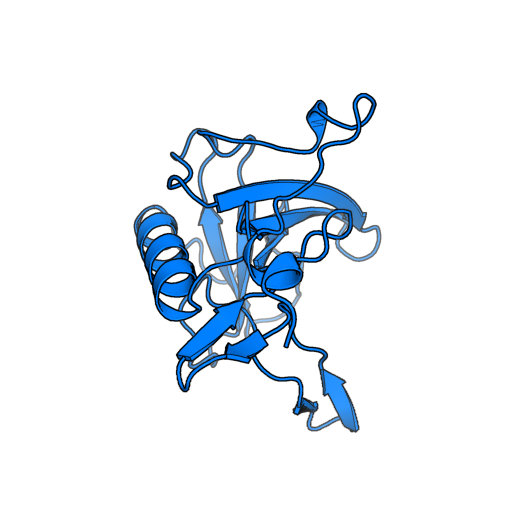706 1.00 89.19 90 THR A O 1
ATOM 741 N N . PHE A 1 91 ? -0.880 -12.634 -11.883 1.00 87.31 91 PHE A N 1
ATOM 742 C CA . PHE A 1 91 ? 0.407 -12.965 -12.491 1.00 87.31 91 PHE A CA 1
ATOM 743 C C . PHE A 1 91 ? 0.558 -14.477 -12.697 1.00 87.31 91 PHE A C 1
ATOM 745 O O . PHE A 1 91 ? 0.447 -15.282 -11.771 1.00 87.31 91 PHE A O 1
ATOM 752 N N . LYS A 1 92 ? 0.875 -14.880 -13.928 1.00 82.06 92 LYS A N 1
ATOM 753 C CA . LYS A 1 92 ? 1.036 -16.296 -14.281 1.00 82.06 92 LYS A CA 1
ATOM 754 C C . LYS A 1 92 ? 2.435 -16.813 -13.924 1.00 82.06 92 LYS A C 1
ATOM 756 O O . LYS A 1 92 ? 3.432 -16.103 -14.066 1.00 82.06 92 LYS A O 1
ATOM 761 N N . GLY A 1 93 ? 2.511 -18.089 -13.541 1.00 80.69 93 GLY A N 1
ATOM 762 C CA . GLY A 1 93 ? 3.758 -18.839 -13.363 1.00 80.69 93 GLY A CA 1
ATOM 763 C C . GLY A 1 93 ? 4.108 -19.167 -11.908 1.00 80.69 93 GLY A C 1
ATOM 764 O O . GLY A 1 93 ? 3.680 -18.503 -10.974 1.00 80.69 93 GLY A O 1
ATOM 765 N N . LYS A 1 94 ? 4.959 -20.184 -11.723 1.00 80.94 94 LYS A N 1
ATOM 766 C CA . LYS A 1 94 ? 5.284 -20.791 -10.414 1.00 80.94 94 LYS A CA 1
ATOM 767 C C . LYS A 1 94 ? 6.132 -19.926 -9.470 1.00 80.94 94 LYS A C 1
ATOM 769 O O . LYS A 1 94 ? 6.559 -20.418 -8.433 1.00 80.94 94 LYS A O 1
ATOM 774 N N . ARG A 1 95 ? 6.436 -18.682 -9.846 1.00 89.19 95 ARG A N 1
ATOM 775 C CA . ARG A 1 95 ? 7.282 -17.761 -9.067 1.00 89.19 95 ARG A CA 1
ATOM 776 C C . ARG A 1 95 ? 6.469 -16.755 -8.252 1.00 89.19 95 ARG A C 1
ATOM 778 O O . ARG A 1 95 ? 7.057 -15.797 -7.766 1.00 89.19 95 ARG A O 1
ATOM 785 N N . TRP A 1 96 ? 5.152 -16.925 -8.165 1.00 91.19 96 TRP A N 1
ATOM 786 C CA . TRP A 1 96 ? 4.244 -15.972 -7.537 1.00 91.19 96 TRP A CA 1
ATOM 787 C C . TRP A 1 96 ? 3.410 -16.652 -6.468 1.00 91.19 96 TRP A C 1
ATOM 789 O O . TRP A 1 96 ? 2.548 -17.455 -6.805 1.00 91.19 96 TRP A O 1
ATOM 799 N N . ASP A 1 97 ? 3.646 -16.273 -5.217 1.00 92.69 97 ASP A N 1
ATOM 800 C CA . ASP A 1 97 ? 2.795 -16.614 -4.087 1.00 92.69 97 ASP A CA 1
ATOM 801 C C . ASP A 1 97 ? 1.653 -15.608 -3.951 1.00 92.69 97 ASP A C 1
ATOM 803 O O . ASP A 1 97 ? 1.842 -14.392 -4.079 1.00 92.69 97 ASP A O 1
ATOM 807 N N . TYR A 1 98 ? 0.468 -16.134 -3.650 1.00 94.25 98 TYR A N 1
ATOM 808 C CA . TYR A 1 98 ? -0.739 -15.349 -3.437 1.00 94.25 98 TYR A CA 1
ATOM 809 C C . TYR A 1 98 ? -1.140 -15.349 -1.971 1.00 94.25 98 TYR A C 1
ATOM 811 O O . TYR A 1 98 ? -1.237 -16.394 -1.320 1.00 94.25 98 TYR A O 1
ATOM 819 N N . TYR A 1 99 ? -1.394 -14.145 -1.473 1.00 96.31 99 TYR A N 1
ATOM 820 C CA . TYR A 1 99 ? -1.836 -13.898 -0.113 1.00 96.31 99 TYR A CA 1
ATOM 821 C C . TYR A 1 99 ? -3.128 -13.103 -0.156 1.00 96.31 99 TYR A C 1
ATOM 823 O O . TYR A 1 99 ? -3.162 -12.007 -0.719 1.00 96.31 99 TYR A O 1
ATOM 831 N N . ARG A 1 100 ? -4.178 -13.654 0.443 1.00 97.88 100 ARG A N 1
ATOM 832 C CA . ARG A 1 100 ? -5.474 -13.001 0.547 1.00 97.88 100 ARG A CA 1
ATOM 833 C C . ARG A 1 100 ? -5.545 -12.185 1.827 1.00 97.88 100 ARG A C 1
ATOM 835 O O . ARG A 1 100 ? -5.307 -12.708 2.910 1.00 97.88 100 ARG A O 1
ATOM 842 N N . LEU A 1 101 ? -5.916 -10.923 1.696 1.00 98.31 10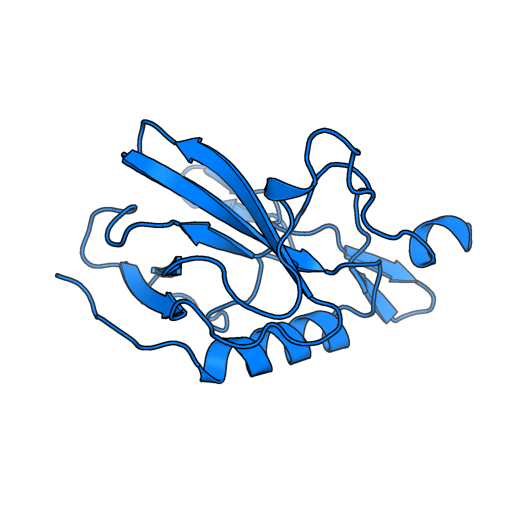1 LEU A N 1
ATOM 843 C CA . LEU A 1 101 ? -6.435 -10.084 2.761 1.00 98.31 101 LEU A CA 1
ATOM 844 C C . LEU A 1 101 ? -7.965 -10.224 2.750 1.00 98.31 101 LEU A C 1
ATOM 846 O O . LEU A 1 101 ? -8.592 -9.828 1.762 1.00 98.31 101 LEU A O 1
ATOM 850 N N . PRO A 1 102 ? -8.570 -10.838 3.780 1.00 98.44 102 PRO A N 1
ATOM 851 C CA . PRO A 1 102 ? -10.011 -11.054 3.808 1.00 98.44 102 PRO A CA 1
ATOM 852 C C . PRO A 1 102 ? -10.817 -9.750 3.804 1.00 98.44 102 PRO A C 1
ATOM 854 O O . PRO A 1 102 ? -10.427 -8.772 4.445 1.00 98.44 102 PRO A O 1
ATOM 857 N N . GLU A 1 103 ? -11.973 -9.761 3.142 1.00 98.50 103 GLU A N 1
ATOM 858 C CA . GLU A 1 103 ? -13.009 -8.735 3.326 1.00 98.50 103 GLU A CA 1
ATOM 859 C C . GLU A 1 103 ? -13.349 -8.556 4.817 1.00 98.50 103 GLU A C 1
ATOM 861 O O . GLU A 1 103 ? -13.333 -9.523 5.582 1.00 98.50 103 GLU A O 1
ATOM 866 N N . GLY A 1 104 ? -13.607 -7.318 5.244 1.00 98.38 104 GLY A N 1
ATOM 867 C CA . GLY A 1 104 ? -13.891 -6.981 6.643 1.00 98.38 104 GLY A CA 1
ATOM 868 C C . GLY A 1 104 ? -12.656 -6.954 7.553 1.00 98.38 104 GLY A C 1
ATOM 869 O O . GLY A 1 104 ? 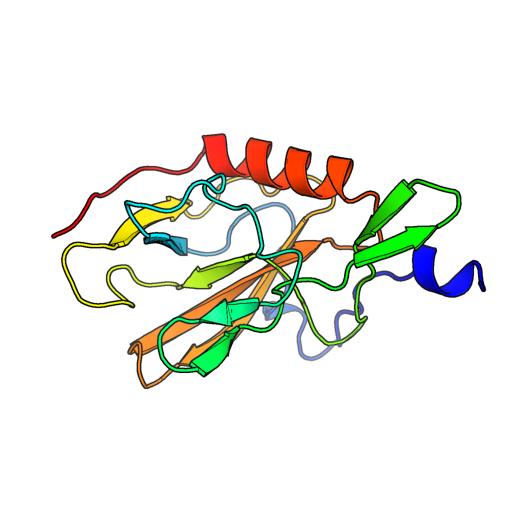-12.764 -6.634 8.735 1.00 98.38 104 GLY A O 1
ATOM 870 N N . THR A 1 105 ? -11.457 -7.263 7.039 1.00 98.62 105 THR A N 1
ATOM 871 C CA . THR A 1 105 ? -10.215 -7.092 7.812 1.00 98.62 105 THR A CA 1
ATOM 872 C C . THR A 1 105 ? -10.044 -5.625 8.183 1.00 98.62 105 THR A C 1
ATOM 874 O O . THR A 1 105 ? -10.125 -4.754 7.315 1.00 98.62 105 THR A O 1
ATOM 877 N N . LYS A 1 106 ? -9.749 -5.350 9.458 1.00 98.50 106 LYS A N 1
ATOM 878 C CA . LYS A 1 106 ? -9.518 -3.984 9.931 1.00 98.50 106 LYS A CA 1
ATOM 879 C C . LYS A 1 106 ? -8.285 -3.367 9.274 1.00 98.50 106 LYS A C 1
ATOM 881 O O . LYS A 1 106 ? -7.199 -3.942 9.305 1.00 98.50 106 LYS A O 1
ATOM 886 N N . ILE A 1 107 ? -8.453 -2.169 8.730 1.00 98.50 107 ILE A N 1
ATOM 887 C CA . ILE A 1 107 ? -7.382 -1.341 8.182 1.00 98.50 107 ILE A CA 1
ATOM 888 C C . ILE A 1 107 ? -6.779 -0.527 9.338 1.00 98.50 107 ILE A C 1
ATOM 890 O O . ILE A 1 107 ? -7.517 0.207 9.996 1.00 98.50 107 ILE A O 1
ATOM 894 N N . PRO A 1 108 ? -5.461 -0.620 9.598 1.00 98.44 108 PRO A N 1
ATOM 895 C CA . PRO A 1 108 ? -4.802 0.199 10.609 1.00 98.44 108 PRO A CA 1
ATOM 896 C C . PRO A 1 108 ? -4.981 1.703 10.379 1.00 98.44 108 PRO A C 1
ATOM 898 O O . PRO A 1 108 ? -4.849 2.185 9.249 1.00 98.44 108 PRO A O 1
ATOM 901 N N . ASP A 1 109 ? -5.180 2.456 11.464 1.00 97.31 109 ASP A N 1
ATOM 902 C CA . ASP A 1 109 ? -5.247 3.917 11.415 1.00 97.31 109 ASP A CA 1
ATOM 903 C C . ASP A 1 109 ? -3.972 4.493 10.792 1.00 97.31 109 ASP A C 1
ATOM 905 O O . ASP A 1 109 ? -2.852 4.276 11.262 1.00 97.31 109 ASP A O 1
ATOM 909 N N . GLY A 1 110 ? -4.145 5.248 9.710 1.00 96.75 110 GLY A N 1
ATOM 910 C CA . GLY A 1 110 ? -3.042 5.762 8.902 1.00 96.75 110 GLY A CA 1
ATOM 911 C C . GLY A 1 110 ? -2.923 5.106 7.527 1.00 96.75 110 GLY A C 1
ATOM 912 O O . GLY A 1 110 ? -2.223 5.655 6.675 1.00 96.75 110 GLY A O 1
ATOM 913 N N . LEU A 1 111 ? -3.628 3.999 7.280 1.00 98.19 111 LEU A N 1
ATOM 914 C CA . LEU A 1 111 ? -3.764 3.376 5.965 1.00 98.19 111 LEU A CA 1
ATOM 915 C C . LEU A 1 111 ? -5.163 3.592 5.375 1.00 98.19 111 LEU A C 1
ATOM 917 O O . LEU A 1 111 ? -6.141 3.810 6.088 1.00 98.19 111 LEU A O 1
ATOM 921 N N . VAL A 1 112 ? -5.242 3.516 4.053 1.00 97.56 112 VAL A N 1
ATOM 922 C CA . VAL A 1 112 ? -6.479 3.512 3.269 1.00 97.56 112 VAL A CA 1
ATOM 923 C C . VAL A 1 112 ? -6.335 2.507 2.137 1.00 97.56 112 VAL A C 1
ATOM 925 O O . VAL A 1 112 ? -5.258 2.365 1.551 1.00 97.56 112 VAL A O 1
ATOM 928 N N . ILE A 1 113 ? -7.423 1.813 1.821 1.00 98.12 113 ILE A N 1
ATOM 929 C CA . ILE A 1 113 ? -7.523 1.023 0.598 1.00 98.12 113 ILE A CA 1
ATOM 930 C C . ILE A 1 113 ? -8.184 1.897 -0.460 1.00 98.12 113 ILE A C 1
ATOM 932 O O . ILE A 1 113 ? -9.285 2.401 -0.249 1.00 98.12 113 ILE A O 1
ATOM 936 N N . VAL A 1 114 ? -7.531 2.068 -1.603 1.00 97.25 114 VAL A N 1
ATOM 937 C CA . VAL A 1 114 ? -8.082 2.823 -2.730 1.00 97.25 114 VAL A CA 1
ATOM 938 C C . VAL A 1 114 ? -8.425 1.862 -3.859 1.00 97.25 114 VAL A C 1
ATOM 940 O O . VAL A 1 114 ? -7.549 1.151 -4.341 1.00 97.25 114 VAL A O 1
ATOM 943 N N . LYS A 1 115 ? -9.687 1.845 -4.294 1.00 97.12 115 LYS A N 1
ATOM 944 C CA . LYS A 1 115 ? -10.116 1.190 -5.532 1.00 97.12 115 LYS A CA 1
ATOM 945 C C . LYS A 1 115 ? -9.670 2.024 -6.722 1.00 97.12 115 LYS A C 1
ATOM 947 O O . LYS A 1 115 ? -10.110 3.165 -6.916 1.00 97.12 115 LYS A O 1
ATOM 952 N N . ASP A 1 116 ? -8.805 1.438 -7.531 1.00 93.81 116 ASP A N 1
ATOM 953 C CA . ASP A 1 116 ? -8.307 2.055 -8.748 1.00 93.81 116 ASP A CA 1
ATOM 954 C C . ASP A 1 116 ? -9.230 1.705 -9.919 1.00 93.81 116 ASP A C 1
ATOM 956 O O . ASP A 1 116 ? -10.444 1.898 -9.836 1.00 93.81 116 ASP A O 1
ATOM 960 N N . GLY A 1 117 ? -8.667 1.232 -11.026 1.00 93.50 117 GLY A N 1
ATOM 961 C CA . GLY A 1 117 ? -9.413 0.817 -12.207 1.00 93.50 117 GLY A CA 1
ATOM 962 C C . GLY A 1 117 ? -9.371 -0.691 -12.417 1.00 93.50 117 GLY A C 1
ATOM 963 O O . GLY A 1 117 ? -8.514 -1.396 -11.878 1.00 93.50 117 GLY A O 1
ATOM 964 N N . TYR A 1 118 ? -10.286 -1.170 -13.256 1.00 96.12 118 TYR A N 1
ATOM 965 C CA . TYR A 1 118 ? -10.203 -2.513 -13.813 1.00 96.12 118 TYR A CA 1
ATOM 966 C C . TYR A 1 118 ? -9.000 -2.623 -14.754 1.00 96.12 118 TYR A C 1
ATOM 968 O O . TYR A 1 118 ? -8.781 -1.754 -15.599 1.00 96.12 118 TYR A O 1
ATOM 976 N N . ASN A 1 119 ? -8.209 -3.681 -14.597 1.00 93.81 119 ASN A N 1
ATOM 977 C CA . ASN A 1 119 ? -7.082 -3.994 -15.460 1.00 93.81 119 ASN A CA 1
ATOM 978 C C . ASN A 1 119 ? -7.458 -5.167 -16.370 1.00 93.81 119 ASN A C 1
ATOM 980 O O . ASN A 1 119 ? -7.500 -6.310 -15.922 1.00 93.81 119 ASN A O 1
ATOM 984 N N . GLU A 1 120 ? -7.680 -4.885 -17.655 1.00 93.50 120 GLU A N 1
ATOM 985 C CA . GLU A 1 120 ? -8.082 -5.891 -18.648 1.00 93.50 120 GLU A CA 1
ATOM 986 C C . GLU A 1 120 ? -7.052 -7.014 -18.821 1.00 93.50 120 GLU A C 1
ATOM 988 O O . GLU A 1 120 ? -7.422 -8.162 -19.034 1.00 93.50 120 GLU A O 1
ATOM 993 N N . SER A 1 121 ? -5.754 -6.721 -18.677 1.00 90.56 121 SER A N 1
ATOM 994 C CA . SER A 1 121 ? -4.701 -7.740 -18.817 1.00 90.56 121 SER A CA 1
ATOM 995 C C . SER A 1 121 ? -4.696 -8.751 -17.672 1.00 90.56 121 SER A C 1
ATOM 997 O O . SER A 1 121 ? -4.267 -9.889 -17.858 1.00 90.56 121 SER A O 1
ATOM 999 N N . PHE A 1 122 ? -5.149 -8.335 -16.489 1.00 91.62 122 PHE A N 1
ATOM 1000 C CA . PHE A 1 122 ? -5.254 -9.195 -15.309 1.00 91.62 122 PHE A CA 1
ATOM 1001 C C . PHE A 1 122 ? -6.679 -9.670 -15.040 1.00 91.62 122 PHE A C 1
ATOM 1003 O O . PHE A 1 122 ? -6.883 -10.468 -14.127 1.00 91.62 122 PHE A O 1
ATOM 1010 N N . GLU A 1 123 ? -7.643 -9.181 -15.821 1.00 94.94 123 GLU A N 1
ATOM 1011 C CA . GLU A 1 123 ? -9.071 -9.400 -15.627 1.00 94.94 123 GLU A CA 1
ATOM 1012 C C . GLU A 1 123 ? -9.503 -9.193 -14.162 1.00 94.94 123 GLU A C 1
ATOM 1014 O O . GLU A 1 123 ? -10.239 -10.005 -13.592 1.00 94.94 123 GLU A O 1
ATOM 1019 N N . ALA A 1 124 ? -8.981 -8.136 -13.536 1.00 96.75 124 ALA A N 1
ATOM 1020 C CA . ALA A 1 124 ? -9.126 -7.862 -12.110 1.00 96.75 124 ALA A CA 1
ATOM 1021 C C . ALA A 1 124 ? -9.110 -6.355 -11.837 1.00 96.75 124 ALA A C 1
ATOM 1023 O O . ALA A 1 124 ? -8.415 -5.591 -12.515 1.00 96.75 124 ALA A O 1
ATOM 1024 N N . THR A 1 125 ? -9.836 -5.917 -10.816 1.00 97.88 125 THR A N 1
ATOM 1025 C CA . THR A 1 125 ? -9.773 -4.540 -10.322 1.00 97.88 125 THR A CA 1
ATOM 1026 C C . THR A 1 125 ? -8.532 -4.355 -9.463 1.00 97.88 125 THR A C 1
ATOM 1028 O O . THR A 1 125 ? -8.282 -5.126 -8.537 1.00 97.88 125 THR A O 1
ATOM 1031 N N . HIS A 1 126 ? -7.751 -3.319 -9.760 1.00 97.50 126 HIS A N 1
ATOM 1032 C CA . HIS A 1 126 ? -6.592 -2.948 -8.957 1.00 97.50 126 HIS A CA 1
ATOM 1033 C C . HIS A 1 126 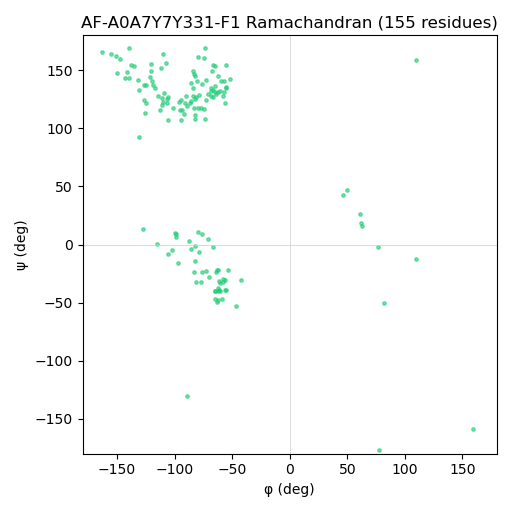? -7.016 -2.151 -7.720 1.00 97.50 126 HIS A C 1
ATOM 1035 O O . HIS A 1 126 ? -7.887 -1.281 -7.790 1.00 97.50 126 HIS A O 1
ATOM 1041 N N . TYR A 1 127 ? -6.355 -2.428 -6.601 1.00 98.12 127 TYR A N 1
ATOM 1042 C CA . TYR A 1 127 ? -6.489 -1.687 -5.356 1.00 98.12 127 TYR A CA 1
ATOM 1043 C C . TYR A 1 127 ? -5.110 -1.336 -4.799 1.00 98.12 127 TYR A C 1
ATOM 1045 O O . TYR A 1 127 ? -4.189 -2.158 -4.820 1.00 98.12 127 TYR A O 1
ATOM 1053 N N . THR A 1 128 ? -4.983 -0.141 -4.232 1.00 97.94 128 THR A N 1
ATOM 1054 C CA . THR A 1 128 ? -3.751 0.337 -3.597 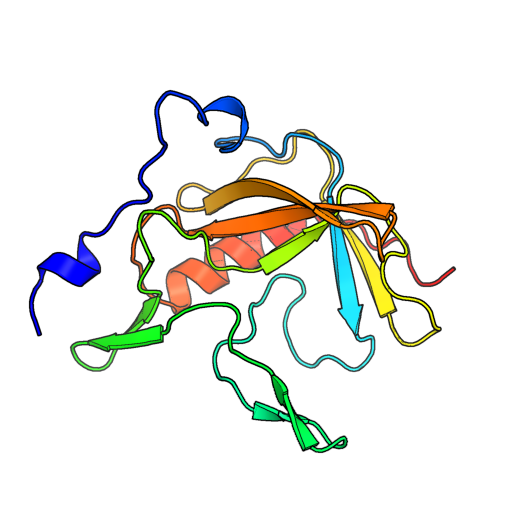1.00 97.94 128 THR A CA 1
ATOM 1055 C C . THR A 1 128 ? -3.935 0.442 -2.088 1.00 97.94 128 THR A C 1
ATOM 1057 O O . THR A 1 128 ? -4.834 1.137 -1.620 1.00 97.94 128 THR A O 1
ATOM 1060 N N . ILE A 1 129 ? -3.053 -0.198 -1.316 1.00 98.25 129 ILE A N 1
ATOM 1061 C CA . ILE A 1 129 ? -2.890 0.086 0.116 1.00 98.25 129 ILE A CA 1
ATOM 1062 C C . ILE A 1 129 ? -1.977 1.306 0.224 1.00 98.25 129 ILE A C 1
ATOM 1064 O O . ILE A 1 129 ? -0.785 1.196 -0.062 1.00 98.25 129 ILE A O 1
ATOM 1068 N N . ALA A 1 130 ? -2.527 2.457 0.596 1.00 97.62 130 ALA A N 1
ATOM 1069 C CA . ALA A 1 130 ? -1.816 3.732 0.633 1.00 97.62 130 ALA A CA 1
ATOM 1070 C C . ALA A 1 130 ? -1.806 4.332 2.050 1.00 97.62 130 ALA A C 1
ATOM 1072 O O . ALA A 1 130 ? -2.702 4.053 2.850 1.00 97.62 130 ALA A O 1
ATOM 1073 N N . PRO A 1 131 ? -0.825 5.185 2.383 1.00 97.56 131 PRO A N 1
ATOM 1074 C CA . PRO A 1 131 ? -0.893 6.012 3.580 1.00 97.56 131 PRO A CA 1
ATOM 1075 C C . PRO A 1 131 ? -1.914 7.150 3.402 1.00 97.56 131 PRO A C 1
ATOM 1077 O O . PRO A 1 131 ? -1.993 7.773 2.344 1.00 97.56 131 PRO A O 1
ATOM 1080 N N . VAL A 1 132 ? -2.668 7.477 4.455 1.00 96.00 132 VAL A N 1
ATOM 1081 C CA . VAL A 1 132 ? -3.673 8.566 4.422 1.00 96.00 132 VAL A CA 1
ATOM 1082 C C . VAL A 1 132 ? -3.052 9.961 4.418 1.00 96.00 132 VAL A C 1
ATOM 1084 O O . VAL A 1 132 ? -3.690 10.927 4.012 1.00 96.00 132 VAL A O 1
ATOM 1087 N N . ARG A 1 133 ? -1.812 10.080 4.893 1.00 95.88 133 ARG A N 1
ATOM 1088 C CA . ARG A 1 133 ? -1.037 11.320 4.975 1.00 95.88 133 ARG A CA 1
ATOM 1089 C C . ARG A 1 133 ? 0.448 11.021 4.859 1.00 95.88 133 ARG A C 1
ATOM 1091 O O . ARG A 1 133 ? 0.862 9.885 5.101 1.00 95.88 133 ARG A O 1
ATOM 1098 N N . SER A 1 134 ? 1.247 12.036 4.547 1.00 96.69 134 SER A N 1
ATOM 1099 C CA . SER A 1 134 ? 2.701 11.917 4.638 1.00 96.69 134 SER A CA 1
ATOM 1100 C C . SER A 1 134 ? 3.099 11.482 6.056 1.00 96.69 134 SER A C 1
ATOM 1102 O O . SER A 1 134 ? 2.561 11.969 7.052 1.00 96.69 134 SER A O 1
ATOM 1104 N N . MET A 1 135 ? 4.005 10.513 6.165 1.00 97.31 135 MET A N 1
ATOM 1105 C CA . MET A 1 135 ? 4.407 9.930 7.451 1.00 97.31 135 MET A CA 1
ATOM 1106 C C . MET A 1 135 ? 5.811 9.336 7.382 1.00 97.31 135 MET A C 1
ATOM 1108 O O . MET A 1 135 ? 6.327 9.078 6.298 1.00 97.31 135 MET A O 1
ATOM 1112 N N . LEU A 1 136 ? 6.425 9.078 8.538 1.00 97.69 136 LEU A N 1
ATOM 1113 C CA . LEU A 1 136 ? 7.702 8.364 8.595 1.00 97.69 136 LEU A CA 1
ATOM 1114 C C . LEU A 1 136 ? 7.600 7.012 7.880 1.00 97.69 136 LEU A C 1
ATOM 1116 O O . LEU A 1 136 ? 6.657 6.250 8.114 1.00 97.69 136 LEU A O 1
ATOM 1120 N N . LEU A 1 137 ? 8.608 6.682 7.071 1.00 97.81 137 LEU A N 1
ATOM 1121 C CA . LEU A 1 137 ? 8.686 5.408 6.353 1.00 97.81 137 LEU A CA 1
ATOM 1122 C C . LEU A 1 137 ? 8.613 4.214 7.311 1.00 97.81 137 LEU A C 1
ATOM 1124 O O . LEU A 1 137 ? 7.923 3.235 7.036 1.00 97.81 137 LEU A O 1
ATOM 1128 N N . SER A 1 138 ? 9.250 4.316 8.477 1.00 97.50 138 SER A N 1
ATOM 1129 C CA . SER A 1 138 ? 9.184 3.289 9.522 1.00 97.50 138 SER A CA 1
ATOM 1130 C C . SER A 1 138 ? 7.768 3.080 10.066 1.00 97.50 138 SER A C 1
ATOM 1132 O O . SER A 1 138 ? 7.357 1.940 10.275 1.00 97.50 138 SER A O 1
ATOM 1134 N N . THR A 1 139 ? 6.998 4.157 10.254 1.00 98.31 139 THR A N 1
ATOM 1135 C CA . THR A 1 139 ? 5.590 4.078 10.665 1.00 98.31 139 THR A CA 1
ATOM 1136 C C . THR A 1 139 ? 4.754 3.407 9.586 1.00 98.31 139 THR A C 1
ATOM 1138 O O . THR A 1 139 ? 4.014 2.479 9.900 1.00 98.31 139 THR A O 1
ATOM 1141 N N . TYR A 1 140 ? 4.915 3.808 8.323 1.00 98.25 140 TYR A N 1
ATOM 1142 C CA . TYR A 1 140 ? 4.184 3.197 7.213 1.00 98.25 140 TYR A CA 1
ATOM 1143 C C . TYR A 1 140 ? 4.458 1.690 7.107 1.00 98.25 140 TYR A C 1
ATOM 1145 O O . TYR A 1 140 ? 3.531 0.885 7.063 1.00 98.25 140 TYR A O 1
ATOM 1153 N N . LYS A 1 141 ? 5.733 1.287 7.170 1.00 98.25 141 LYS A N 1
ATOM 1154 C CA . LYS A 1 141 ? 6.141 -0.127 7.131 1.00 98.25 141 LYS A CA 1
ATOM 1155 C C . LYS A 1 141 ? 5.595 -0.930 8.307 1.00 98.25 141 LYS A C 1
ATOM 1157 O O . LYS A 1 141 ? 5.209 -2.078 8.109 1.00 98.25 141 LYS A O 1
ATOM 1162 N N . ARG A 1 142 ? 5.536 -0.342 9.506 1.00 98.44 142 ARG A N 1
ATOM 1163 C CA . ARG A 1 142 ? 4.923 -0.986 10.675 1.00 98.44 142 ARG A CA 1
ATOM 1164 C C . ARG A 1 142 ? 3.433 -1.238 10.448 1.00 98.44 142 ARG A C 1
ATOM 1166 O O . ARG A 1 142 ? 3.002 -2.367 10.612 1.00 98.44 142 ARG A O 1
ATOM 1173 N N . LEU A 1 143 ? 2.681 -0.233 9.994 1.00 98.62 143 LEU A N 1
ATOM 1174 C CA . LEU A 1 143 ? 1.245 -0.384 9.719 1.00 98.62 143 LEU A CA 1
ATOM 1175 C C . LEU A 1 143 ? 0.975 -1.453 8.648 1.00 98.62 143 LEU A C 1
ATOM 1177 O O . LEU A 1 143 ? 0.050 -2.249 8.779 1.00 98.62 143 LEU A O 1
ATOM 1181 N N . LEU A 1 144 ? 1.808 -1.508 7.605 1.00 98.56 144 LEU A N 1
ATOM 1182 C CA . LEU A 1 144 ? 1.734 -2.563 6.592 1.00 98.56 144 LEU A CA 1
ATOM 1183 C C . LEU A 1 144 ? 2.053 -3.946 7.171 1.00 98.56 144 LEU A C 1
ATOM 1185 O O . LEU A 1 144 ? 1.406 -4.921 6.799 1.00 98.56 144 LEU A O 1
ATOM 1189 N N . ALA A 1 145 ? 3.035 -4.049 8.069 1.00 98.25 145 ALA A N 1
ATOM 1190 C CA . ALA A 1 145 ? 3.349 -5.300 8.751 1.00 98.25 145 ALA A CA 1
ATOM 1191 C C . ALA A 1 145 ? 2.199 -5.755 9.662 1.00 98.25 145 ALA A C 1
ATOM 1193 O O . ALA A 1 145 ? 1.878 -6.939 9.663 1.00 98.25 145 ALA A O 1
ATOM 1194 N N . ASP A 1 146 ? 1.547 -4.830 10.371 1.00 98.31 146 ASP A N 1
ATOM 1195 C CA . ASP A 1 146 ? 0.379 -5.117 11.209 1.00 98.31 146 ASP A CA 1
ATOM 1196 C C . ASP A 1 146 ? -0.789 -5.642 10.363 1.00 98.31 146 ASP A C 1
ATOM 1198 O O . ASP A 1 146 ? -1.349 -6.696 10.663 1.00 98.31 146 ASP A O 1
ATOM 1202 N N . LEU A 1 147 ? -1.101 -4.977 9.243 1.00 98.44 147 LEU A N 1
ATOM 1203 C CA . LEU A 1 147 ? -2.130 -5.446 8.310 1.00 98.44 147 LEU A CA 1
ATOM 1204 C C . LEU A 1 147 ? -1.783 -6.821 7.712 1.00 98.44 147 LEU A C 1
ATOM 1206 O O . LEU A 1 147 ? -2.653 -7.681 7.571 1.00 98.44 147 LEU A O 1
ATOM 1210 N N . ALA A 1 148 ? -0.505 -7.059 7.400 1.00 97.94 148 ALA A N 1
ATOM 1211 C CA . ALA A 1 148 ? -0.035 -8.315 6.821 1.00 97.94 148 ALA A CA 1
ATOM 1212 C C . ALA A 1 148 ? -0.243 -9.531 7.740 1.00 97.94 148 ALA A C 1
ATOM 1214 O O . ALA A 1 148 ? -0.320 -10.647 7.232 1.00 97.94 148 ALA A O 1
ATOM 1215 N N . GLN A 1 149 ? -0.376 -9.345 9.059 1.00 97.94 149 GLN A N 1
ATOM 1216 C CA . GLN A 1 149 ? -0.652 -10.446 9.996 1.00 97.94 149 GLN A CA 1
ATOM 1217 C C . GLN A 1 149 ? -2.017 -11.103 9.755 1.00 97.94 149 GLN A C 1
ATOM 1219 O O . GLN A 1 149 ? -2.204 -12.266 10.099 1.00 97.94 149 GLN A O 1
ATOM 1224 N N . SER A 1 150 ? -2.957 -10.380 9.139 1.00 97.69 150 SER A N 1
ATOM 1225 C CA . SER A 1 150 ? -4.283 -10.907 8.789 1.00 97.69 150 SER A CA 1
ATOM 1226 C C . SER A 1 150 ? -4.304 -11.630 7.437 1.00 97.69 150 SER A C 1
ATOM 1228 O O . SER A 1 150 ? -5.342 -12.153 7.031 1.00 97.69 150 SER A O 1
ATOM 1230 N N . ALA A 1 151 ? -3.183 -11.645 6.709 1.00 97.62 151 ALA A N 1
ATOM 1231 C CA . ALA A 1 151 ? -3.118 -12.247 5.388 1.00 97.62 151 ALA A CA 1
ATOM 1232 C C . ALA A 1 151 ? -3.068 -13.779 5.463 1.00 97.62 151 ALA A C 1
ATOM 1234 O O . ALA A 1 151 ? -2.318 -14.369 6.240 1.00 97.62 151 ALA A O 1
ATOM 1235 N N . ILE A 1 152 ? -3.819 -14.431 4.582 1.00 97.19 152 ILE A N 1
ATOM 1236 C CA . ILE A 1 152 ? -3.878 -15.886 4.456 1.00 97.19 152 ILE A CA 1
ATOM 1237 C C . ILE A 1 152 ? -3.123 -16.283 3.191 1.00 97.19 152 ILE A C 1
ATOM 1239 O O . ILE A 1 152 ? -3.462 -15.836 2.094 1.00 97.19 152 ILE A O 1
ATOM 1243 N N . LYS A 1 153 ? -2.089 -17.120 3.327 1.00 94.38 153 LYS A N 1
ATOM 1244 C CA . LYS A 1 153 ? -1.371 -17.672 2.172 1.00 94.38 153 LYS A CA 1
ATOM 1245 C C . LYS A 1 153 ? -2.246 -18.720 1.481 1.00 94.38 153 LYS A C 1
ATOM 1247 O O . LYS A 1 153 ? -2.641 -19.691 2.115 1.00 94.38 153 LYS A O 1
ATOM 1252 N N . GLU A 1 154 ? -2.491 -18.550 0.186 1.00 88.88 154 GLU A N 1
ATOM 1253 C CA . GLU A 1 154 ? -3.278 -19.495 -0.628 1.00 88.88 154 GLU A CA 1
ATOM 1254 C C . GLU A 1 154 ? -2.405 -20.335 -1.577 1.00 88.88 154 GLU A C 1
ATOM 1256 O O . GLU A 1 154 ? -2.869 -21.325 -2.134 1.00 88.88 154 GLU A O 1
ATOM 1261 N N . GLY A 1 155 ? -1.112 -20.006 -1.682 1.00 67.44 155 GLY A N 1
ATOM 1262 C CA . GLY A 1 155 ? -0.122 -20.772 -2.443 1.00 67.44 155 GLY A CA 1
ATOM 1263 C C . GLY A 1 155 ? -0.184 -20.549 -3.956 1.00 67.44 155 GLY A C 1
ATOM 1264 O O . GLY A 1 155 ? -0.938 -19.714 -4.457 1.00 67.44 155 GLY A O 1
ATOM 1265 N N . ASN A 1 156 ? 0.664 -21.286 -4.674 1.00 65.56 156 ASN A N 1
ATOM 1266 C CA . ASN A 1 156 ? 0.747 -21.257 -6.134 1.00 65.56 156 ASN A CA 1
ATOM 1267 C C . ASN A 1 156 ? -0.121 -22.416 -6.633 1.00 65.56 156 ASN A C 1
ATOM 1269 O O . ASN A 1 156 ? 0.194 -23.566 -6.320 1.00 65.56 156 ASN A O 1
ATOM 1273 N N . LEU A 1 157 ? -1.201 -22.125 -7.362 1.00 54.19 157 LEU A N 1
ATOM 1274 C CA . LEU A 1 157 ? -1.943 -23.150 -8.105 1.00 54.19 157 LEU A CA 1
ATOM 1275 C C . LEU A 1 157 ? -1.192 -23.526 -9.392 1.00 54.19 157 LEU A C 1
ATOM 1277 O O . LEU A 1 157 ? -0.599 -22.620 -10.026 1.00 54.19 157 LEU A O 1
#

pLDDT: mean 92.19, std 8.51, range [50.06, 98.62]

Mean predicted aligned error: 4.27 Å

Foldseek 3Di:
DDPVQQFAFADQPPVFVVFKDAFWDAAKKKQKDFQPDPDPRFDWQAQWDQDPVRDIRHTQFDWDQDPNFIKGGDDRHDFGGGKIWNDPPLDDDQRIWMKIQHTGQTQDPQWIKGFDAQDPSSNTTMIGTGGRGMGTPVVVVVSSVVSCVNIDTPHDD

Nearest PDB structures (foldseek):
  5ako-assembly1_D  TM=7.693E-01  e=1.145E-07  Pseudomonas aeruginosa
  3o22-assembly1_A  TM=2.020E-01  e=2.232E-01  Homo sapiens
  6y0c-assembly1_A  TM=2.438E-01  e=4.854E-01  Influenza C virus (C/Johannesburg/1/66)
  2ovs-assembly1_A  TM=1.899E-01  e=2.172E+00  Escherichia coli
  4ge1-assembly1_A  TM=2.039E-01  e=5.578E+00  Rhodnius prolixus

Solvent-accessible surface area (backbone atoms only — not comparable to full-atom values): 8838 Å² total; per-residue (Å²): 132,72,69,73,53,58,71,33,49,58,57,74,53,89,93,45,48,96,31,58,36,64,58,34,36,92,48,51,30,21,34,76,38,54,69,85,54,91,63,58,92,55,60,54,47,66,66,56,47,76,43,96,87,72,48,75,43,72,41,32,41,49,69,48,78,55,96,93,39,57,25,35,46,61,50,45,85,50,89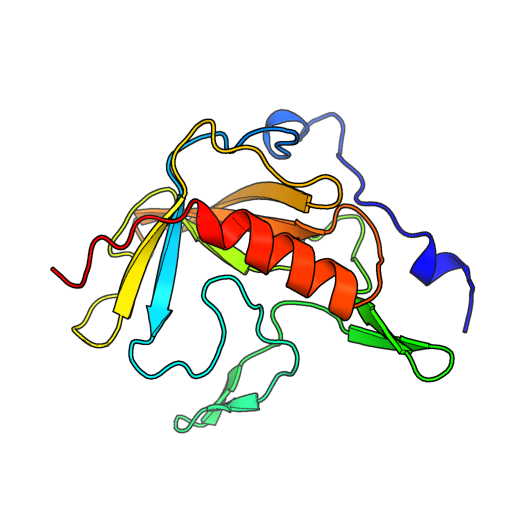,46,34,30,68,29,20,65,43,76,77,56,65,84,62,94,55,38,35,34,28,36,37,50,48,67,40,67,44,50,93,61,45,31,42,34,56,65,54,75,35,79,92,49,74,29,40,36,29,32,46,20,64,41,40,24,41,48,41,70,57,54,52,47,48,36,55,60,50,47,71,66,44,43,79,73,51,67,132

Organism: NCBI:txid117681

Sequence (157 aa):
MSESKLDRTILVPKDQVDRFFFGEIPTNLWRALRSDSPLPLLAPVEKGYMMDNRQFRRPDITVETVENKEWVIIHPTKPEGTSTFDRSQTFKGKRWDYYRLPEGTKIPDGLVIVKDGYNESFEATHYTIAPVRSMLLSTYKRLLADLAQSAIKEGNL

Secondary structure (DSSP, 8-state):
--GGGTT-B----GGGGGGEE-SB-SS-EEEEEETT--S-TT----S-EE-TTS-EE--SS-EEEETTEEEEPPBTTB--SEEEESSS--S-STTEEEEEE-TTPBPPTTEEEEEEEEETTTTEEEEEEEESB-EEHHHHHHHHHHHHTT-EE----

In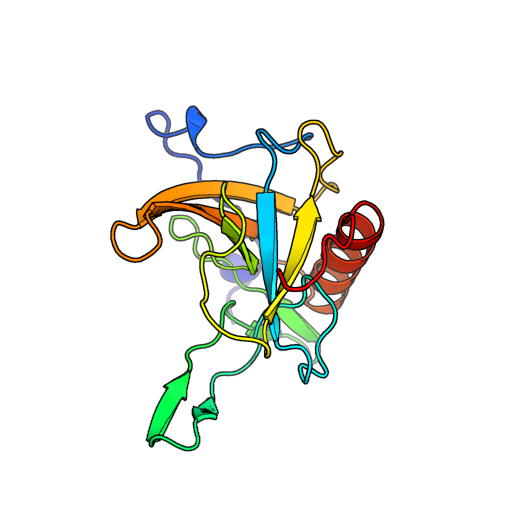terPro domains:
  IPR041018 Tse2 ADP-ribosyltransferase toxin [PF18648] (28-154)